Protein AF-A0A6N8BGB8-F1 (afdb_monomer)

pLDDT: mean 71.56, std 20.15, range [36.28, 97.5]

Secondary structure (DSSP, 8-state):
-------------TTS----EEE-SSSS-TTEEEEEEETTEEEEEETTEEEEEE---------------

Structure (mmCIF, N/CA/C/O backbone):
data_AF-A0A6N8BGB8-F1
#
_entry.id   AF-A0A6N8BGB8-F1
#
loop_
_atom_site.group_PDB
_atom_site.id
_atom_site.type_symbol
_atom_site.label_atom_id
_atom_site.label_alt_id
_atom_site.label_comp_id
_atom_site.label_asym_id
_atom_site.label_entity_id
_atom_site.label_seq_id
_atom_site.pdbx_PDB_ins_code
_atom_site.Cartn_x
_atom_site.Cartn_y
_atom_site.Cartn_z
_atom_site.occupancy
_atom_site.B_iso_or_equiv
_atom_site.auth_seq_id
_atom_site.auth_comp_id
_atom_site.auth_asym_id
_atom_site.auth_atom_id
_atom_site.pdbx_PDB_model_num
ATOM 1 N N . MET A 1 1 ? 14.753 17.546 21.102 1.00 37.91 1 MET A N 1
ATOM 2 C CA . MET A 1 1 ? 14.298 16.253 20.549 1.00 37.91 1 MET A CA 1
ATOM 3 C C . MET A 1 1 ? 13.672 16.562 19.200 1.00 37.91 1 MET A C 1
ATOM 5 O O . MET A 1 1 ? 12.557 17.059 19.173 1.00 37.91 1 MET A O 1
ATOM 9 N N . SER A 1 2 ? 14.432 16.431 18.112 1.00 36.28 2 SER A N 1
ATOM 10 C CA . SER A 1 2 ? 13.969 16.801 16.767 1.00 36.28 2 SER A CA 1
ATOM 11 C C . SER A 1 2 ? 13.519 15.537 16.045 1.00 36.28 2 SER A C 1
ATOM 13 O O . SER A 1 2 ? 14.325 14.643 15.801 1.00 36.28 2 SER A O 1
ATOM 15 N N . ASN A 1 3 ? 12.222 15.439 15.771 1.00 44.00 3 ASN A N 1
ATOM 16 C CA . ASN A 1 3 ? 11.616 14.273 15.142 1.00 44.00 3 ASN A CA 1
ATOM 17 C C . ASN A 1 3 ? 11.903 14.309 13.634 1.00 44.00 3 ASN A C 1
ATOM 19 O O . ASN A 1 3 ? 11.208 14.997 12.888 1.00 44.00 3 ASN A O 1
ATOM 23 N N . ASN A 1 4 ? 12.925 13.571 13.190 1.00 48.44 4 ASN A N 1
ATOM 24 C CA . ASN A 1 4 ? 13.170 13.306 11.772 1.00 48.44 4 ASN A CA 1
ATOM 25 C C . ASN A 1 4 ? 12.035 12.436 11.219 1.00 48.44 4 ASN A C 1
ATOM 27 O O . ASN A 1 4 ? 12.097 11.209 11.247 1.00 48.44 4 ASN A O 1
ATOM 31 N N . THR A 1 5 ? 10.983 13.083 10.725 1.00 46.50 5 THR A N 1
ATOM 32 C CA . THR A 1 5 ? 10.042 12.444 9.807 1.00 46.50 5 THR A CA 1
ATOM 33 C C . THR A 1 5 ? 10.677 12.556 8.431 1.00 46.50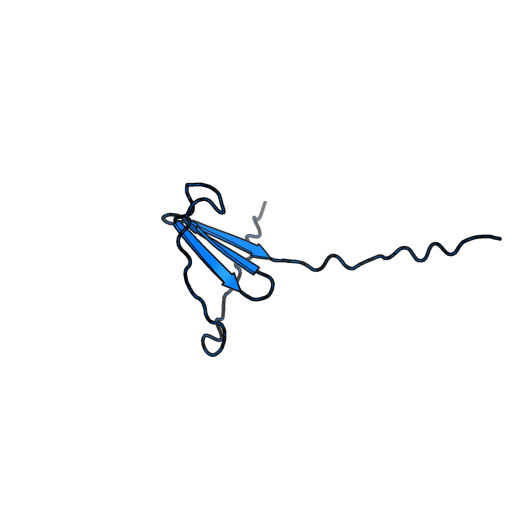 5 THR A C 1
ATOM 35 O O . THR A 1 5 ? 10.702 13.637 7.848 1.00 46.50 5 THR A O 1
ATOM 38 N N . GLU A 1 6 ? 11.283 11.468 7.962 1.00 46.78 6 GLU A N 1
ATOM 39 C CA . GLU A 1 6 ? 11.795 1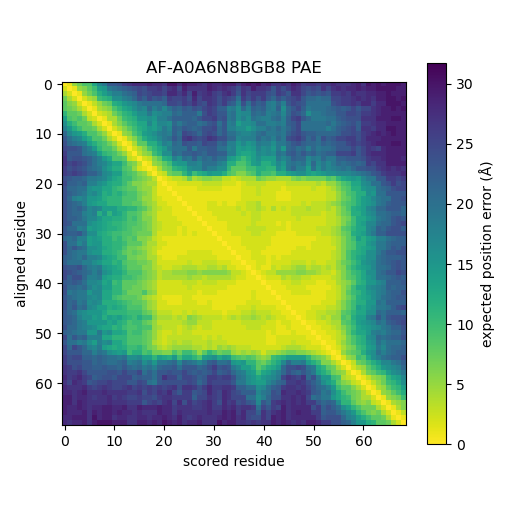1.360 6.597 1.00 46.78 6 GLU A CA 1
ATOM 40 C C . GLU A 1 6 ? 10.618 11.560 5.634 1.00 46.78 6 GLU A C 1
ATOM 42 O O . GLU A 1 6 ? 9.803 10.664 5.417 1.00 46.78 6 GLU A O 1
ATOM 47 N N . GLN A 1 7 ? 10.485 12.783 5.122 1.00 46.97 7 GLN A N 1
ATOM 48 C CA . GLN A 1 7 ? 9.492 13.153 4.124 1.00 46.97 7 GLN A CA 1
ATOM 49 C C . GLN A 1 7 ? 9.860 12.427 2.830 1.00 46.97 7 GLN A C 1
ATOM 51 O O . GLN A 1 7 ? 10.738 12.865 2.086 1.00 46.97 7 GLN A O 1
ATOM 56 N N . PHE A 1 8 ? 9.228 11.280 2.590 1.00 46.06 8 PHE A N 1
ATOM 57 C CA . PHE A 1 8 ? 9.405 10.499 1.372 1.00 46.06 8 PHE A CA 1
ATOM 58 C C . PHE A 1 8 ? 8.897 11.334 0.186 1.00 46.06 8 PHE A C 1
ATOM 60 O O . PHE A 1 8 ? 7.694 11.431 -0.059 1.00 46.06 8 PHE A O 1
ATOM 67 N N . SER A 1 9 ? 9.802 12.004 -0.528 1.00 48.47 9 SER A 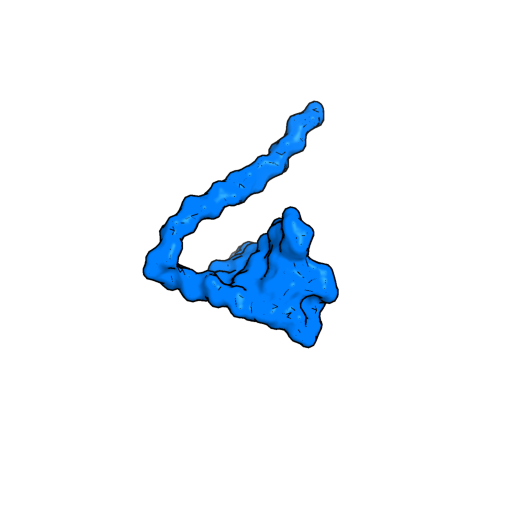N 1
ATOM 68 C CA . SER A 1 9 ? 9.458 12.803 -1.701 1.00 48.47 9 SER A CA 1
ATOM 69 C C . SER A 1 9 ? 9.183 11.873 -2.883 1.00 48.47 9 SER A C 1
ATOM 71 O O . SER A 1 9 ? 10.086 11.362 -3.543 1.00 48.47 9 SER A O 1
ATOM 73 N N . PHE A 1 10 ? 7.901 11.635 -3.163 1.00 52.16 10 PHE A N 1
ATOM 74 C CA . PHE A 1 10 ? 7.465 10.886 -4.340 1.00 52.16 10 PHE A CA 1
ATOM 75 C C . PHE A 1 10 ? 7.560 11.783 -5.586 1.00 52.16 10 PHE A C 1
ATOM 77 O O . PHE A 1 10 ? 6.562 12.287 -6.099 1.00 52.16 10 PHE A O 1
ATOM 84 N N . ALA A 1 11 ? 8.784 12.026 -6.064 1.00 48.78 11 ALA A N 1
ATOM 85 C CA . ALA A 1 11 ? 9.018 12.586 -7.393 1.00 48.78 11 ALA A CA 1
ATOM 86 C C . ALA A 1 11 ? 8.687 11.503 -8.434 1.00 48.78 11 ALA A C 1
ATOM 88 O O . ALA A 1 11 ? 9.540 10.751 -8.904 1.00 48.78 11 ALA A O 1
ATOM 89 N N . ALA A 1 12 ? 7.395 11.367 -8.711 1.00 51.91 12 ALA A N 1
ATOM 90 C CA . ALA A 1 12 ? 6.837 10.383 -9.615 1.00 51.91 12 ALA A CA 1
ATOM 91 C C . ALA A 1 12 ? 7.286 10.640 -11.058 1.00 51.91 12 ALA A C 1
ATOM 93 O O . ALA A 1 12 ? 6.811 11.556 -11.729 1.00 51.91 12 ALA A O 1
ATOM 94 N N . ASN A 1 13 ? 8.137 9.760 -11.577 1.00 46.88 13 ASN A N 1
ATOM 95 C CA . ASN A 1 13 ? 8.157 9.500 -13.010 1.00 46.88 13 ASN A CA 1
ATOM 96 C C . ASN A 1 13 ? 6.868 8.723 -13.345 1.00 46.88 13 ASN A C 1
ATOM 98 O O . ASN A 1 13 ? 6.859 7.494 -13.367 1.00 46.88 13 ASN A O 1
ATOM 102 N N . TYR A 1 14 ? 5.758 9.449 -13.538 1.00 51.53 14 TYR A N 1
ATOM 103 C CA . TYR A 1 14 ? 4.398 8.931 -13.791 1.00 51.53 14 TYR A CA 1
ATOM 104 C C . TYR A 1 14 ? 4.248 8.101 -15.087 1.00 51.53 14 TYR A C 1
ATOM 106 O O . TYR A 1 14 ? 3.160 7.624 -15.391 1.00 51.53 14 TYR A O 1
ATOM 114 N N . SER A 1 15 ? 5.314 7.919 -15.868 1.00 50.41 15 SER A N 1
ATOM 115 C CA . SER A 1 15 ? 5.228 7.487 -17.268 1.00 50.41 15 SER A CA 1
ATOM 116 C C . SER A 1 15 ? 5.254 5.971 -17.501 1.00 50.41 15 SER A C 1
ATOM 118 O O . SER A 1 15 ? 5.132 5.551 -18.647 1.00 50.41 15 SER A O 1
ATOM 120 N N . GLY A 1 16 ? 5.449 5.136 -16.472 1.00 52.94 16 GLY A N 1
ATOM 121 C CA . GLY A 1 16 ? 5.708 3.701 -16.696 1.00 52.94 16 GLY A CA 1
ATOM 122 C C . GLY A 1 16 ? 5.291 2.728 -15.596 1.00 52.94 16 GLY A C 1
ATOM 123 O O . GLY A 1 16 ? 5.547 1.535 -15.731 1.00 52.94 16 GLY A O 1
ATOM 124 N N . VAL A 1 17 ? 4.654 3.193 -14.521 1.00 54.97 17 VAL A N 1
ATOM 125 C CA . VAL A 1 17 ? 4.128 2.308 -13.474 1.00 54.97 17 VAL A CA 1
ATOM 126 C C . VAL A 1 17 ? 2.607 2.332 -13.581 1.00 54.97 17 VAL A C 1
ATOM 128 O O . VAL A 1 17 ? 2.032 3.403 -13.378 1.00 54.97 17 VAL A O 1
ATOM 131 N N . PRO A 1 18 ? 1.926 1.215 -13.898 1.00 53.31 18 PRO A N 1
ATOM 132 C CA . PRO A 1 18 ? 0.478 1.163 -13.777 1.00 53.31 18 PRO A CA 1
ATOM 133 C C . PRO A 1 18 ? 0.128 1.249 -12.287 1.00 53.31 18 PRO A C 1
ATOM 135 O O . PRO A 1 18 ? 0.052 0.244 -11.586 1.00 53.31 18 PRO A O 1
ATOM 138 N N . LEU A 1 19 ? -0.048 2.476 -11.793 1.00 64.38 19 LEU A N 1
ATOM 139 C CA . LEU A 1 19 ? -0.613 2.791 -10.483 1.00 64.38 19 LEU A CA 1
ATOM 140 C C . LEU A 1 19 ? -2.121 2.501 -10.534 1.00 64.38 19 LEU A C 1
ATOM 142 O O . LEU A 1 19 ? -2.952 3.405 -10.523 1.00 64.38 19 LEU A O 1
ATOM 146 N N . GLY A 1 20 ? -2.472 1.227 -10.693 1.00 76.38 20 GLY A N 1
ATOM 147 C CA . GLY A 1 20 ? -3.848 0.765 -10.586 1.00 76.38 20 GLY A CA 1
ATOM 148 C C . GLY A 1 20 ? -4.281 0.765 -9.125 1.00 76.38 20 GLY A C 1
ATOM 149 O O . GLY A 1 20 ? -3.521 0.349 -8.250 1.00 76.38 20 GLY A O 1
ATOM 150 N N . PHE A 1 21 ? -5.506 1.217 -8.875 1.00 88.06 21 PHE A N 1
ATOM 151 C CA . PHE A 1 21 ? -6.148 1.089 -7.573 1.00 88.06 21 PHE A CA 1
ATOM 152 C C . PHE A 1 21 ? -6.955 -0.211 -7.544 1.00 88.06 21 PHE A C 1
ATOM 154 O O . PHE A 1 21 ? -7.797 -0.445 -8.410 1.00 88.06 21 PHE A O 1
ATOM 161 N N . GLU A 1 22 ? -6.705 -1.046 -6.542 1.00 91.12 22 GLU A N 1
ATOM 162 C CA . GLU A 1 22 ? -7.458 -2.267 -6.249 1.00 91.12 22 GLU A CA 1
ATOM 163 C C . GLU A 1 22 ? -8.324 -2.014 -5.010 1.00 91.12 22 GLU A C 1
ATOM 165 O O . GLU A 1 22 ? -7.814 -1.568 -3.984 1.00 91.12 22 GLU A O 1
ATOM 170 N N . VAL A 1 23 ? -9.630 -2.276 -5.087 1.00 95.25 23 VAL A N 1
ATOM 171 C CA . VAL A 1 23 ? -10.524 -2.170 -3.922 1.00 95.25 23 VAL A CA 1
ATOM 172 C C . VAL A 1 23 ? -10.157 -3.236 -2.889 1.00 95.25 23 VAL A C 1
ATOM 174 O O . VAL A 1 23 ? -9.891 -4.394 -3.230 1.00 95.25 23 VAL A O 1
ATOM 177 N N . ASN A 1 24 ? -10.168 -2.857 -1.610 1.00 95.88 24 ASN A N 1
ATOM 178 C CA . ASN A 1 24 ? -10.041 -3.820 -0.524 1.00 95.88 24 ASN A CA 1
ATOM 179 C C . ASN 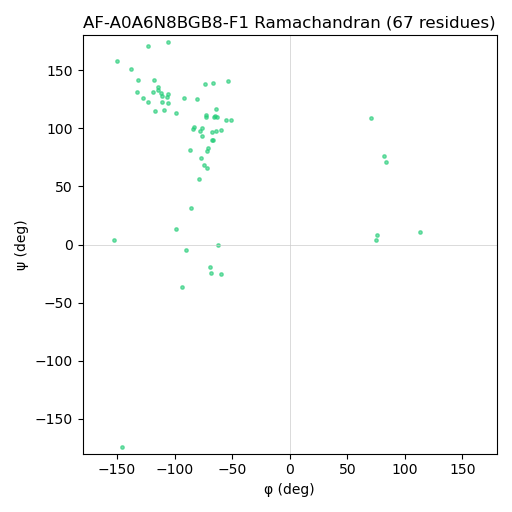A 1 24 ? -11.341 -4.631 -0.377 1.00 95.88 24 ASN A C 1
ATOM 181 O O . ASN A 1 24 ? -12.367 -4.137 0.081 1.00 95.88 24 ASN A O 1
ATOM 185 N N . HIS A 1 25 ? -11.274 -5.900 -0.746 1.00 97.50 25 HIS A N 1
ATOM 186 C CA . HIS A 1 25 ? -12.284 -6.936 -0.557 1.00 97.50 25 HIS A CA 1
ATOM 187 C C . HIS A 1 25 ? -11.991 -7.838 0.662 1.00 97.50 25 HIS A C 1
ATOM 189 O O . HIS A 1 25 ? -12.603 -8.897 0.796 1.00 97.50 25 HIS A O 1
ATOM 195 N N . GLY A 1 26 ? -11.065 -7.442 1.545 1.00 96.25 26 GLY A N 1
ATOM 196 C CA . GLY A 1 26 ? -10.654 -8.202 2.734 1.00 96.25 26 GLY A CA 1
ATOM 197 C C . GLY A 1 26 ? -9.209 -8.713 2.693 1.00 96.25 26 GLY A C 1
ATOM 198 O O . GLY A 1 26 ? -8.821 -9.518 3.535 1.00 96.25 26 GLY A O 1
ATOM 199 N N . GLN A 1 27 ? -8.399 -8.261 1.732 1.00 95.88 27 GLN A N 1
ATOM 200 C CA . GLN A 1 27 ? -6.977 -8.608 1.620 1.00 95.88 27 GLN A CA 1
ATOM 201 C C . GLN A 1 27 ? -6.144 -7.994 2.761 1.00 95.88 27 GLN A C 1
ATOM 203 O O . GLN A 1 27 ? -5.051 -8.475 3.055 1.00 95.88 27 GLN A O 1
ATOM 208 N N . THR A 1 28 ? -6.621 -6.898 3.357 1.00 94.25 28 THR A N 1
ATOM 209 C CA . THR A 1 28 ? -5.943 -6.150 4.425 1.00 94.25 28 THR A CA 1
ATOM 210 C C . THR A 1 28 ? -6.963 -5.578 5.418 1.00 94.25 28 THR A C 1
ATOM 212 O O . THR A 1 28 ? -8.158 -5.866 5.321 1.00 94.25 28 THR A O 1
ATOM 215 N N . ALA A 1 29 ? -6.497 -4.778 6.378 1.00 95.44 29 ALA A N 1
ATOM 216 C CA . ALA A 1 29 ? -7.312 -4.208 7.443 1.00 95.44 29 ALA A CA 1
ATOM 217 C C . ALA A 1 29 ? -8.547 -3.442 6.899 1.00 95.44 29 ALA A C 1
ATOM 219 O O . ALA A 1 29 ? -8.428 -2.771 5.868 1.00 95.44 29 ALA A O 1
ATOM 220 N N . PRO A 1 30 ? -9.727 -3.536 7.546 1.00 96.00 30 PRO A N 1
ATOM 221 C CA . PRO A 1 30 ? -10.989 -2.999 7.017 1.00 96.00 30 PRO A CA 1
ATOM 222 C C . PRO A 1 30 ? -11.005 -1.486 6.766 1.00 96.00 30 PRO A C 1
ATOM 224 O O . PRO A 1 30 ? -11.776 -1.007 5.940 1.00 96.00 30 PRO A O 1
ATOM 227 N N . GLU A 1 31 ? -10.172 -0.726 7.475 1.00 96.25 31 GLU A N 1
ATOM 228 C CA . GLU A 1 31 ? -10.030 0.722 7.313 1.00 96.25 31 GLU A CA 1
ATOM 229 C C . GLU A 1 31 ? -9.376 1.124 5.980 1.00 96.25 31 GLU A C 1
ATOM 231 O O . GLU A 1 31 ? -9.525 2.261 5.528 1.00 96.25 31 GLU A O 1
ATOM 236 N N . VAL A 1 32 ? -8.670 0.197 5.329 1.00 96.06 32 VAL A N 1
ATOM 237 C CA . VAL A 1 32 ? -8.075 0.421 4.013 1.00 96.06 32 VAL A CA 1
ATOM 238 C C . VAL A 1 32 ? -9.150 0.247 2.950 1.00 96.06 32 VAL A C 1
ATOM 240 O O . VAL A 1 32 ? -9.778 -0.803 2.855 1.00 96.06 32 VAL A O 1
ATOM 243 N N . GLN A 1 33 ? -9.322 1.256 2.104 1.00 95.81 33 GLN A N 1
ATOM 244 C CA . GLN A 1 33 ? -10.293 1.254 1.012 1.00 95.81 33 GLN A CA 1
ATOM 245 C C . GLN A 1 33 ? -9.665 0.774 -0.299 1.00 95.81 33 GLN A C 1
ATOM 247 O O . GLN A 1 33 ? -10.307 0.056 -1.066 1.00 95.81 33 GLN A O 1
ATOM 252 N N . TYR A 1 34 ? -8.400 1.140 -0.533 1.00 94.12 34 TYR A N 1
ATOM 253 C CA . TYR A 1 34 ? -7.692 0.825 -1.771 1.00 94.12 34 TYR A CA 1
ATOM 254 C C . TYR A 1 34 ? -6.253 0.379 -1.529 1.00 94.12 34 TYR A C 1
ATOM 256 O O . TYR A 1 34 ? -5.589 0.814 -0.584 1.00 94.12 34 TYR A O 1
ATOM 264 N N . LEU A 1 35 ? -5.761 -0.458 -2.436 1.00 91.81 35 LEU A N 1
ATOM 265 C CA . LEU A 1 35 ? -4.380 -0.900 -2.521 1.00 91.81 35 LEU A CA 1
ATOM 266 C C . LEU A 1 35 ? -3.789 -0.435 -3.853 1.00 91.81 35 LEU A C 1
ATOM 268 O O . LEU A 1 35 ? -4.447 -0.502 -4.890 1.00 91.81 35 LEU A O 1
ATOM 272 N N . VAL A 1 36 ? -2.528 -0.017 -3.832 1.00 89.25 36 VAL A N 1
ATOM 273 C CA . VAL A 1 36 ? -1.732 0.217 -5.040 1.00 89.25 36 VAL A CA 1
ATOM 274 C C . VAL A 1 36 ? -0.482 -0.643 -4.952 1.00 89.25 36 VAL A C 1
ATOM 276 O O . VAL A 1 36 ? 0.283 -0.560 -3.986 1.00 89.25 36 VAL A O 1
ATOM 279 N N . ARG A 1 37 ? -0.284 -1.494 -5.957 1.00 85.81 37 ARG A N 1
ATOM 280 C CA . ARG A 1 37 ? 0.840 -2.432 -6.018 1.00 85.81 37 ARG A CA 1
ATOM 281 C C . ARG A 1 37 ? 1.852 -1.936 -7.034 1.00 85.81 37 ARG A C 1
ATOM 283 O O . 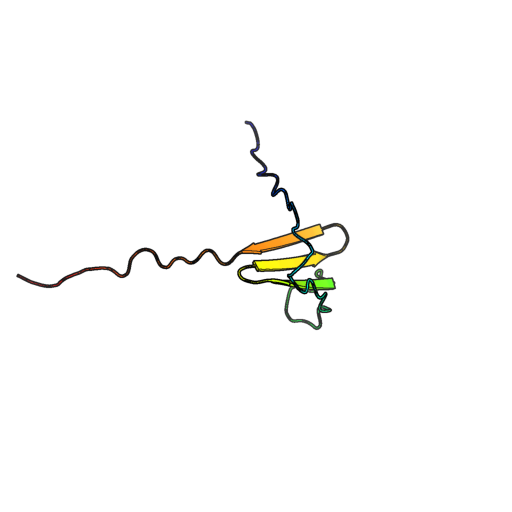ARG A 1 37 ? 1.531 -1.764 -8.205 1.00 85.81 37 ARG A O 1
ATOM 290 N N . GLY A 1 38 ? 3.077 -1.731 -6.574 1.00 78.12 38 GLY A N 1
ATOM 291 C CA . GLY A 1 38 ? 4.215 -1.424 -7.424 1.00 78.12 38 GLY A CA 1
ATOM 292 C C . GLY A 1 38 ? 5.333 -2.433 -7.212 1.00 78.12 38 GLY A C 1
ATOM 293 O O . GLY A 1 38 ? 5.306 -3.255 -6.295 1.00 78.12 38 GLY A O 1
ATOM 294 N N . TYR A 1 39 ? 6.350 -2.374 -8.064 1.00 79.12 39 TYR A N 1
ATOM 295 C CA . TYR A 1 39 ? 7.526 -3.215 -7.890 1.00 79.12 39 TYR A CA 1
ATOM 296 C C . TYR A 1 39 ? 8.245 -2.853 -6.580 1.00 79.12 39 TYR A C 1
ATOM 298 O O . TYR A 1 39 ? 8.705 -1.725 -6.411 1.00 79.12 39 TYR A O 1
ATOM 306 N N . GLY A 1 40 ? 8.310 -3.798 -5.638 1.00 78.75 40 GLY A N 1
ATOM 307 C CA . GLY A 1 40 ? 8.996 -3.618 -4.354 1.00 78.75 40 GLY A CA 1
ATOM 308 C C . GLY A 1 40 ? 8.255 -2.760 -3.320 1.00 78.75 40 GLY A C 1
ATOM 309 O O . GLY A 1 40 ? 8.828 -2.456 -2.270 1.00 78.75 40 GLY A O 1
ATOM 310 N N . TYR A 1 41 ? 6.999 -2.376 -3.570 1.00 83.75 41 TYR A N 1
ATOM 311 C CA . TYR A 1 41 ? 6.181 -1.684 -2.574 1.00 83.75 41 TYR A CA 1
ATOM 312 C C . TYR A 1 41 ? 4.682 -1.967 -2.709 1.00 83.75 41 TYR A C 1
ATOM 314 O O . TYR A 1 41 ? 4.166 -2.343 -3.761 1.00 83.75 41 TYR A O 1
ATOM 322 N N . THR A 1 42 ? 3.957 -1.755 -1.618 1.00 88.62 42 THR A N 1
ATOM 323 C CA . THR A 1 42 ? 2.495 -1.686 -1.601 1.00 88.62 42 THR A CA 1
ATOM 324 C C . THR A 1 42 ? 2.074 -0.465 -0.802 1.00 88.62 42 THR A C 1
ATOM 326 O O . THR A 1 42 ? 2.579 -0.229 0.297 1.00 88.62 42 THR A O 1
ATOM 329 N N . LEU A 1 43 ? 1.167 0.317 -1.376 1.00 88.50 43 LEU A N 1
ATOM 330 C CA . LEU A 1 43 ? 0.549 1.474 -0.747 1.00 88.50 43 LEU A CA 1
ATOM 331 C C . LEU A 1 43 ? -0.886 1.112 -0.358 1.00 88.50 43 LEU A C 1
ATOM 333 O O . LEU A 1 43 ? -1.646 0.601 -1.179 1.00 88.50 43 LEU A O 1
ATOM 337 N N . PHE A 1 44 ? -1.241 1.383 0.891 1.00 94.00 44 PHE A N 1
ATOM 338 C CA . PHE A 1 44 ? -2.565 1.177 1.465 1.00 94.00 44 PHE A CA 1
ATOM 339 C C . PHE A 1 44 ? -3.196 2.536 1.743 1.00 94.00 44 PHE A C 1
ATOM 341 O O . PHE A 1 44 ? -2.581 3.383 2.398 1.00 94.00 44 PHE A O 1
ATOM 348 N N . LEU A 1 45 ? -4.410 2.741 1.244 1.00 91.81 45 LEU A N 1
ATOM 349 C CA . LEU A 1 45 ? -5.115 4.014 1.320 1.00 91.81 45 LEU A CA 1
ATOM 350 C C . LEU A 1 45 ? -6.385 3.858 2.146 1.00 91.81 45 LEU A C 1
ATOM 352 O O . LEU A 1 45 ? -7.304 3.137 1.751 1.00 91.81 45 LEU A O 1
ATOM 356 N N . ALA A 1 46 ? -6.417 4.546 3.280 1.00 93.81 46 ALA A N 1
ATOM 357 C CA . ALA A 1 46 ? -7.597 4.754 4.104 1.00 93.81 46 ALA A CA 1
ATOM 358 C C . ALA A 1 46 ? -8.085 6.201 3.929 1.00 93.81 46 ALA A C 1
ATOM 360 O O . ALA A 1 46 ? -7.441 7.025 3.271 1.00 93.81 46 ALA A O 1
ATOM 361 N N . GLN A 1 47 ? -9.228 6.542 4.520 1.00 93.69 47 GLN A N 1
ATOM 362 C CA . GLN A 1 47 ? -9.736 7.908 4.448 1.00 93.69 47 GLN A CA 1
ATOM 363 C C . GLN A 1 47 ? -8.768 8.883 5.140 1.00 93.69 47 GLN A C 1
ATOM 365 O O . GLN A 1 47 ? -8.642 8.889 6.360 1.00 93.69 47 GLN A O 1
ATOM 370 N N . GLY A 1 48 ? -8.092 9.723 4.352 1.00 91.62 48 GLY A N 1
ATOM 371 C CA . GLY A 1 48 ? -7.157 10.733 4.858 1.00 91.62 48 GLY A CA 1
ATOM 372 C C . GLY A 1 48 ? -5.808 10.191 5.347 1.00 91.62 48 GLY A C 1
ATOM 373 O O . GLY A 1 48 ? -4.995 10.977 5.828 1.00 91.62 48 GLY A O 1
ATOM 374 N N . GLU A 1 49 ? -5.540 8.890 5.206 1.00 90.81 49 GLU A N 1
ATOM 375 C CA . GLU A 1 49 ? -4.280 8.264 5.619 1.00 90.81 49 GLU A CA 1
ATOM 376 C C . GLU A 1 49 ? -3.714 7.373 4.505 1.00 90.81 49 GLU A C 1
ATOM 378 O O . GLU A 1 49 ? -4.436 6.651 3.815 1.00 90.81 49 GLU A O 1
ATOM 383 N N . ALA A 1 50 ? -2.391 7.405 4.360 1.00 88.44 50 ALA A N 1
ATOM 384 C CA . ALA A 1 50 ? -1.646 6.568 3.436 1.00 88.44 50 ALA A CA 1
ATOM 385 C C . ALA A 1 50 ? -0.526 5.841 4.190 1.00 88.44 50 ALA A C 1
ATOM 387 O O . ALA A 1 50 ? 0.295 6.476 4.854 1.00 88.44 50 ALA A O 1
ATOM 388 N N . LYS A 1 51 ? -0.475 4.511 4.071 1.00 90.94 51 LYS A N 1
ATOM 389 C CA . LYS A 1 51 ? 0.593 3.676 4.642 1.00 90.94 51 LYS A CA 1
ATOM 390 C C . LYS A 1 51 ? 1.325 2.936 3.535 1.00 90.94 51 LYS A C 1
ATOM 392 O O . LYS A 1 51 ? 0.697 2.273 2.716 1.00 90.94 51 LYS A O 1
ATOM 397 N N . THR A 1 52 ? 2.653 2.989 3.548 1.00 86.31 52 THR A N 1
ATOM 398 C CA . THR A 1 52 ? 3.494 2.319 2.548 1.00 86.31 52 THR A CA 1
ATOM 399 C C . THR A 1 52 ? 4.319 1.221 3.195 1.00 86.31 52 THR A C 1
ATOM 401 O O . THR A 1 52 ? 4.986 1.443 4.205 1.00 86.31 52 THR A O 1
ATOM 404 N N . VAL A 1 53 ? 4.329 0.049 2.570 1.00 88.12 53 VAL A N 1
ATOM 405 C CA . VAL A 1 53 ? 5.254 -1.039 2.887 1.00 88.12 53 VAL A CA 1
ATOM 406 C C . VAL A 1 53 ? 6.203 -1.207 1.710 1.00 88.12 53 VAL A C 1
ATOM 408 O O . VAL A 1 53 ? 5.762 -1.294 0.567 1.00 88.12 53 VAL A O 1
ATOM 411 N N . THR A 1 54 ? 7.506 -1.256 1.983 1.00 83.75 54 THR A N 1
ATOM 412 C CA . THR A 1 54 ? 8.540 -1.538 0.980 1.00 83.75 54 THR A CA 1
ATOM 413 C C . THR A 1 54 ? 9.220 -2.865 1.288 1.00 83.75 54 THR A C 1
ATOM 415 O O . THR A 1 54 ? 9.575 -3.146 2.437 1.00 83.75 54 THR A O 1
ATOM 418 N N . SER A 1 55 ? 9.414 -3.684 0.260 1.00 74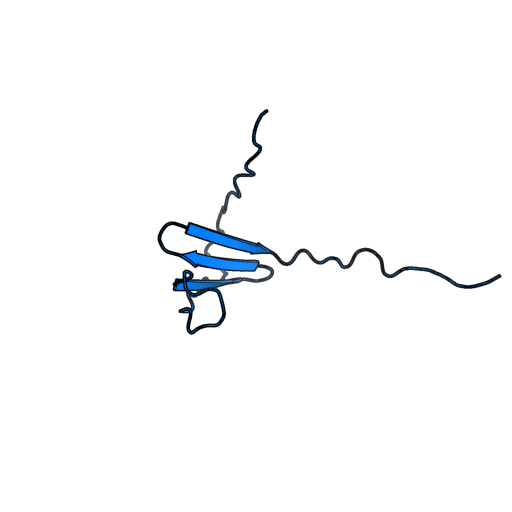.31 55 SER A N 1
ATOM 419 C CA . SER 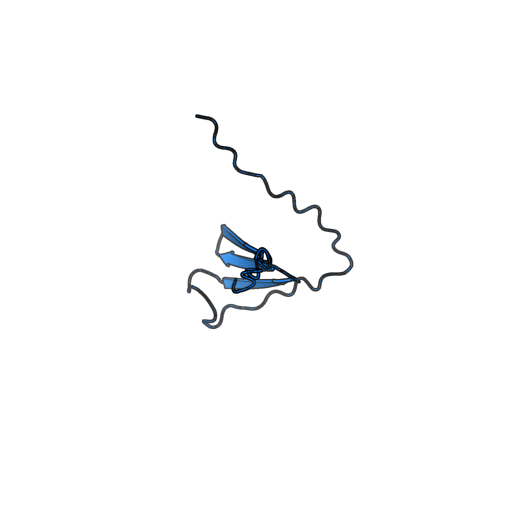A 1 55 ? 10.251 -4.873 0.346 1.00 74.31 55 SER A CA 1
ATOM 420 C C . SER A 1 55 ? 11.710 -4.436 0.306 1.00 74.31 55 SER A C 1
ATOM 422 O O . SER A 1 55 ? 12.296 -4.274 -0.759 1.00 74.31 55 SER A O 1
ATOM 424 N N . ARG A 1 56 ? 12.317 -4.231 1.478 1.00 68.94 56 ARG A N 1
ATOM 425 C CA . ARG A 1 56 ? 13.780 -4.234 1.577 1.00 68.94 56 ARG A CA 1
ATOM 426 C C . ARG A 1 56 ? 14.235 -5.679 1.425 1.00 68.94 56 ARG A C 1
ATOM 428 O O . ARG A 1 56 ? 13.982 -6.481 2.324 1.00 68.94 56 ARG A O 1
ATOM 435 N N . ASP A 1 57 ? 14.905 -6.004 0.325 1.00 56.94 57 ASP A N 1
ATOM 436 C CA . ASP A 1 57 ? 15.613 -7.277 0.206 1.00 56.94 57 ASP A CA 1
ATOM 437 C C . ASP A 1 57 ? 16.599 -7.410 1.374 1.00 56.94 57 ASP A C 1
ATOM 439 O O . ASP A 1 57 ? 17.627 -6.738 1.434 1.00 56.94 57 ASP A O 1
ATOM 443 N N . LYS A 1 58 ? 16.282 -8.286 2.333 1.00 52.00 58 LYS A N 1
ATOM 444 C CA . LYS A 1 58 ? 17.195 -8.680 3.414 1.00 52.00 58 LYS A CA 1
ATOM 445 C C . LYS A 1 58 ? 18.110 -9.834 2.992 1.00 52.00 58 LYS A C 1
ATOM 447 O O . LYS A 1 58 ? 18.512 -10.624 3.838 1.00 52.00 58 LYS A O 1
ATOM 452 N N . ASN A 1 59 ? 18.489 -9.941 1.718 1.00 53.94 59 ASN A N 1
ATOM 453 C CA . ASN A 1 59 ? 19.540 -10.878 1.304 1.00 53.94 59 ASN A CA 1
ATOM 454 C C . ASN A 1 59 ? 20.934 -10.315 1.610 1.00 53.94 59 ASN A C 1
ATOM 456 O O . ASN A 1 59 ? 21.806 -10.200 0.754 1.00 53.94 59 ASN A O 1
ATOM 460 N N . TYR A 1 60 ? 21.134 -9.988 2.886 1.00 49.59 60 TYR A N 1
ATOM 461 C CA . TYR A 1 60 ? 22.441 -9.865 3.494 1.00 49.59 60 TYR A CA 1
ATOM 462 C C . TYR A 1 60 ? 22.585 -11.022 4.485 1.00 49.59 60 TYR A C 1
ATOM 464 O O . TYR A 1 60 ? 21.819 -11.127 5.441 1.00 49.59 60 TYR A O 1
ATOM 472 N N . ARG A 1 61 ? 23.638 -11.819 4.257 1.00 58.47 61 ARG A N 1
ATOM 473 C CA . ARG A 1 61 ? 24.178 -12.917 5.081 1.00 58.47 61 ARG A CA 1
ATOM 474 C C . ARG A 1 61 ? 23.505 -14.284 4.907 1.00 58.47 61 ARG A C 1
ATOM 476 O O . ARG A 1 61 ? 22.937 -14.830 5.846 1.00 58.47 61 ARG A O 1
ATOM 483 N N . VAL A 1 62 ? 23.735 -14.912 3.750 1.00 58.03 62 VAL A N 1
ATOM 484 C CA . VAL A 1 62 ? 24.023 -16.355 3.781 1.00 58.03 62 VAL A CA 1
ATOM 485 C C . VAL A 1 62 ? 25.348 -16.487 4.524 1.00 58.03 62 VAL A C 1
ATOM 487 O O . VAL A 1 62 ? 26.383 -15.995 4.072 1.00 58.03 62 VAL A O 1
ATOM 490 N N . SER A 1 63 ? 25.281 -17.047 5.723 1.00 55.97 63 SER A N 1
ATOM 491 C CA . SER A 1 63 ? 26.416 -17.438 6.543 1.00 55.97 63 SER A CA 1
ATOM 492 C C . SER A 1 63 ? 27.356 -18.299 5.704 1.00 55.97 63 SER A C 1
ATOM 494 O O . SER A 1 63 ? 27.072 -19.459 5.424 1.00 55.97 63 SER A O 1
ATOM 496 N N . HIS A 1 64 ? 28.503 -17.740 5.321 1.00 52.81 64 HIS A N 1
ATOM 497 C CA . HIS A 1 64 ? 29.677 -18.547 5.013 1.00 52.81 64 HIS A CA 1
ATOM 498 C C . HIS A 1 64 ? 30.241 -19.044 6.352 1.00 52.81 64 HIS A C 1
ATOM 500 O O . HIS A 1 64 ? 31.277 -18.590 6.825 1.00 52.81 64 HIS A O 1
ATOM 506 N N . GLU A 1 65 ? 29.498 -19.931 7.012 1.00 59.91 65 GLU A N 1
ATOM 507 C CA . GLU A 1 65 ? 30.075 -20.835 7.996 1.00 59.91 65 GLU A CA 1
ATOM 508 C C . GLU A 1 65 ? 30.558 -22.058 7.213 1.00 59.91 65 GLU A C 1
ATOM 510 O O . GLU A 1 65 ? 29.871 -23.063 7.070 1.00 59.91 65 GLU A O 1
ATOM 515 N N . ILE A 1 66 ? 31.740 -21.916 6.614 1.00 52.59 66 ILE A N 1
ATOM 516 C CA . ILE A 1 66 ? 32.607 -23.059 6.335 1.00 52.59 66 ILE A CA 1
ATOM 517 C C . ILE A 1 66 ? 33.339 -23.234 7.678 1.00 52.59 66 ILE A C 1
ATOM 519 O O . ILE A 1 66 ? 34.146 -22.391 8.048 1.00 52.59 66 ILE A O 1
ATOM 523 N N . GLY A 1 67 ? 32.967 -24.153 8.560 1.00 55.66 67 GLY A N 1
ATOM 524 C CA . GLY A 1 67 ? 32.874 -25.575 8.284 1.00 55.66 67 GLY A CA 1
ATOM 525 C C . GLY A 1 67 ? 34.261 -26.208 8.404 1.00 55.66 67 GLY A C 1
ATOM 526 O O . GLY A 1 67 ? 34.875 -26.505 7.390 1.00 55.66 67 GLY A O 1
ATOM 527 N N . GLY A 1 68 ? 34.716 -26.406 9.647 1.00 50.81 68 GLY A N 1
ATOM 528 C CA . GLY A 1 68 ? 35.639 -27.470 10.055 1.00 50.8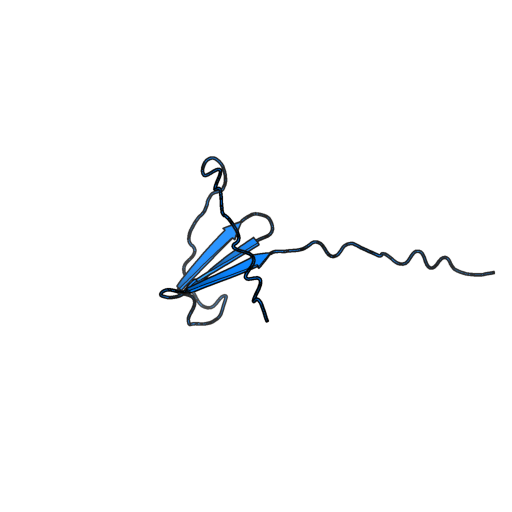1 68 GLY A CA 1
ATOM 529 C C . GLY A 1 68 ? 37.100 -27.384 9.606 1.00 50.81 68 GLY A C 1
ATOM 530 O O . GLY A 1 68 ? 37.424 -27.712 8.468 1.00 50.81 68 GLY A O 1
ATOM 531 N N . ARG A 1 69 ? 37.989 -27.100 10.563 1.00 47.97 69 ARG A N 1
ATOM 532 C CA . ARG A 1 69 ? 39.166 -27.910 10.924 1.00 47.97 69 ARG A CA 1
ATOM 533 C C . ARG A 1 69 ? 39.746 -27.425 12.246 1.00 47.97 69 ARG A C 1
ATOM 535 O O . ARG A 1 69 ? 39.746 -26.195 12.457 1.00 47.97 69 ARG A O 1
#

Foldseek 3Di:
DDDPPPPPPCPDPVPDWPQDWDADPPPDDPQFGTWGDTVQKIWTDGVVDIDMDGDDPPPDDPDPPDDDD

Nearest PDB structures (foldseek):
  8bd7-assembly1_V  TM=4.087E-01  e=8.554E+00  Chlamydomonas reinhardtii

Mean predicted aligned error: 13.64 Å

Radius of gyration: 18.24 Å; Cα contacts (8 Å, |Δi|>4): 63; chains: 1; bounding box: 51×45×38 Å

Solvent-accessible surface 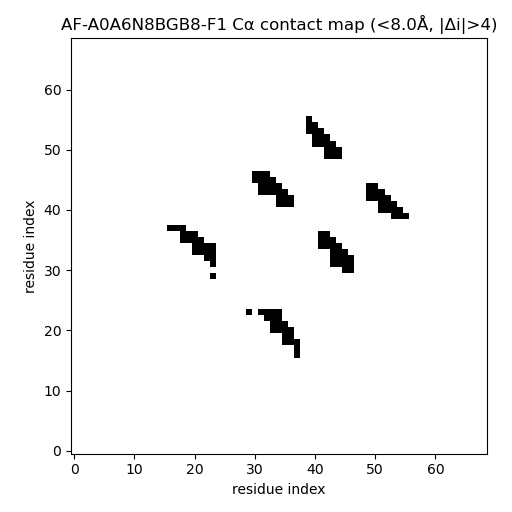area (backbone atoms only — not comparable to full-atom values): 4821 Å² total; per-residue (Å²): 138,83,83,83,72,82,77,81,78,80,80,70,76,76,85,79,63,77,80,51,80,41,73,55,88,68,90,59,65,85,71,36,53,33,38,33,64,53,93,59,34,40,39,38,33,32,91,96,44,77,49,79,49,68,64,73,84,72,91,70,74,83,76,85,74,80,75,88,133

Sequence (69 aa):
MSNNTEQFSFAANYSGVPLGFEVNHGQTAPEVQYLVRGYGYTLFLAQGEAKTVTSRDKNYRVSHEIGGR